Protein AF-A0A4Q7UEJ2-F1 (afdb_monomer_lite)

Radius of gyration: 18.1 Å; chains: 1; bounding box: 27×23×66 Å

Organism: NCBI:txid1278207

Foldseek 3Di:
DDDDDDPDPPPPPCVVVPQFPFWKAFLVRQWIWGWHQDPVRFIWIWIDRPPPDIDTLRPPGPVSVVVVCVVVVGDPVRIDGD

Secondary structure (DSSP, 8-state):
--PPPPP------HHHHT--SEEEEETTS--EEEEEE-TTS-EEEEEESTTS-EEEGGGSTHHHHHHHHHHTT--GGGEEE-

pLDDT: mean 71.13, std 15.4, range [41.41, 90.88]

Sequence (82 aa):
MLSQPAPRSAVVTYGDAMDPSAVWRDRQHRWRIEAYRAPDLRFAIYATNGPTESVPLWLFGMSALARWLMTHAISLDDLEVD

Structure (mmCIF, N/CA/C/O backbone):
data_AF-A0A4Q7UEJ2-F1
#
_entry.id   AF-A0A4Q7UEJ2-F1
#
loop_
_atom_site.group_PDB
_atom_site.id
_atom_site.type_symbol
_atom_site.label_atom_id
_atom_site.label_alt_id
_atom_site.label_comp_id
_atom_site.label_asym_id
_atom_site.label_entity_id
_atom_site.label_seq_id
_atom_site.pdbx_PDB_ins_code
_atom_site.Cartn_x
_atom_site.Cartn_y
_atom_site.Cartn_z
_atom_site.occupancy
_atom_site.B_iso_or_equiv
_atom_site.auth_seq_id
_atom_site.auth_comp_id
_atom_site.auth_asym_id
_atom_site.auth_atom_id
_atom_site.pdbx_PDB_model_num
ATOM 1 N N . MET A 1 1 ? 14.703 6.936 -54.290 1.00 41.97 1 MET A N 1
ATOM 2 C CA . MET A 1 1 ? 15.113 6.645 -52.901 1.00 41.97 1 MET A CA 1
ATOM 3 C C . MET A 1 1 ? 14.025 7.181 -51.982 1.00 41.97 1 MET A C 1
ATOM 5 O O . MET A 1 1 ? 13.854 8.390 -51.936 1.00 41.97 1 MET A O 1
ATOM 9 N N . LEU A 1 2 ? 13.223 6.309 -51.359 1.00 41.41 2 LEU A N 1
ATOM 10 C CA . LEU A 1 2 ? 12.241 6.726 -50.352 1.00 41.41 2 LEU A CA 1
ATOM 11 C C . LEU A 1 2 ? 12.959 6.872 -49.008 1.00 41.41 2 LEU A C 1
ATOM 13 O O . LEU A 1 2 ? 13.431 5.881 -48.454 1.00 41.41 2 LEU A O 1
ATOM 17 N N . SER A 1 3 ? 13.047 8.097 -48.498 1.00 44.44 3 SER A N 1
ATOM 18 C CA . SER A 1 3 ? 13.491 8.361 -47.131 1.00 44.44 3 SER A CA 1
ATOM 19 C C . SER A 1 3 ? 12.424 7.852 -46.161 1.00 44.44 3 SER A C 1
ATOM 21 O O . SER A 1 3 ? 11.293 8.335 -46.174 1.00 44.44 3 SER A O 1
ATOM 23 N N . GLN A 1 4 ? 12.768 6.856 -45.344 1.00 52.69 4 GLN A N 1
ATOM 24 C CA . GLN A 1 4 ? 11.929 6.425 -44.225 1.00 52.69 4 GLN A CA 1
ATOM 25 C C . GLN A 1 4 ? 11.753 7.599 -43.248 1.00 52.69 4 GLN A C 1
ATOM 27 O O . GLN A 1 4 ? 12.750 8.239 -42.901 1.00 52.69 4 GLN A O 1
ATOM 32 N N . PRO A 1 5 ? 10.529 7.908 -42.784 1.00 49.84 5 PRO A N 1
ATOM 33 C CA . PRO A 1 5 ? 10.367 8.846 -41.687 1.00 49.84 5 PRO A CA 1
ATOM 34 C C . PRO A 1 5 ? 10.964 8.227 -40.416 1.00 49.84 5 PRO A C 1
ATOM 36 O O . PRO A 1 5 ? 10.707 7.065 -40.102 1.00 49.84 5 PRO A O 1
ATOM 39 N N . ALA A 1 6 ? 11.785 9.011 -39.713 1.00 59.41 6 ALA A N 1
ATOM 40 C CA . ALA A 1 6 ? 12.399 8.641 -38.442 1.00 59.41 6 ALA A CA 1
ATOM 41 C C . ALA A 1 6 ? 11.349 8.092 -37.455 1.00 59.41 6 ALA A C 1
ATOM 43 O O . ALA A 1 6 ? 10.210 8.578 -37.459 1.00 59.41 6 ALA A O 1
ATOM 44 N N . PRO A 1 7 ? 11.696 7.108 -36.601 1.00 52.62 7 PRO A N 1
ATOM 45 C CA . PRO A 1 7 ? 10.769 6.622 -35.592 1.00 52.62 7 PRO A CA 1
ATOM 46 C C . PRO A 1 7 ? 10.360 7.806 -34.719 1.00 52.62 7 PRO A C 1
ATOM 48 O O . PRO A 1 7 ? 11.202 8.457 -34.099 1.00 52.62 7 PRO A O 1
ATOM 51 N N . ARG A 1 8 ? 9.058 8.118 -34.719 1.00 53.44 8 ARG A N 1
ATOM 52 C CA . ARG A 1 8 ? 8.466 9.054 -33.764 1.00 53.44 8 ARG A CA 1
ATOM 53 C C . ARG A 1 8 ? 8.908 8.585 -32.387 1.00 53.44 8 ARG A C 1
ATOM 55 O O . ARG A 1 8 ? 8.563 7.467 -32.012 1.00 53.44 8 ARG A O 1
ATOM 62 N N . SER A 1 9 ? 9.693 9.407 -31.686 1.00 47.66 9 SER A N 1
ATOM 63 C CA . SER A 1 9 ? 10.005 9.208 -30.276 1.00 47.66 9 SER A CA 1
ATOM 64 C C . SER A 1 9 ? 8.705 8.845 -29.580 1.00 47.66 9 SER A C 1
ATOM 66 O O . SER A 1 9 ? 7.796 9.673 -29.503 1.00 47.66 9 SER A O 1
ATOM 68 N N . ALA A 1 10 ? 8.587 7.585 -29.166 1.00 52.12 10 ALA A N 1
ATOM 69 C CA . ALA A 1 10 ? 7.504 7.162 -28.314 1.00 52.12 10 ALA A CA 1
ATOM 70 C C . ALA A 1 10 ? 7.664 7.991 -27.045 1.00 52.12 10 ALA A C 1
ATOM 72 O O . ALA A 1 10 ? 8.584 7.774 -26.257 1.00 52.12 10 ALA A O 1
ATOM 73 N N . VAL A 1 11 ? 6.825 9.014 -26.900 1.00 44.72 11 VAL A N 1
ATOM 74 C CA . VAL A 1 11 ? 6.582 9.613 -25.599 1.00 44.72 11 VAL A CA 1
ATOM 75 C C . VAL A 1 11 ? 6.005 8.463 -24.795 1.00 44.72 11 VAL A C 1
ATOM 77 O O . VAL A 1 11 ? 4.861 8.071 -24.999 1.00 44.72 11 VAL A O 1
ATOM 80 N N . VAL A 1 12 ? 6.849 7.838 -23.978 1.00 44.25 12 VAL A N 1
ATOM 81 C CA . VAL A 1 12 ? 6.393 6.911 -22.956 1.00 44.25 12 VAL A CA 1
ATOM 82 C C . VAL A 1 12 ? 5.567 7.773 -22.020 1.00 44.25 12 VAL A C 1
ATOM 84 O O . VAL A 1 12 ? 6.105 8.529 -21.211 1.00 44.25 12 VAL A O 1
ATOM 87 N N . THR A 1 13 ? 4.252 7.743 -22.197 1.00 42.91 13 THR A N 1
ATOM 88 C CA . THR A 1 13 ? 3.332 8.269 -21.206 1.00 42.91 13 THR A CA 1
ATOM 89 C C . THR A 1 13 ? 3.556 7.400 -19.976 1.00 42.91 13 THR A C 1
ATOM 91 O O . THR A 1 13 ? 3.083 6.272 -19.912 1.00 42.91 13 THR A O 1
ATOM 94 N N . TYR A 1 14 ? 4.332 7.892 -19.007 1.00 45.50 14 TYR A N 1
ATOM 95 C CA . TYR A 1 14 ? 4.561 7.194 -17.736 1.00 45.50 14 TYR A CA 1
ATOM 96 C C . TYR A 1 14 ? 3.249 6.888 -16.986 1.00 45.50 14 TYR A C 1
ATOM 98 O O . TYR A 1 14 ? 3.280 6.129 -16.027 1.00 45.50 14 TYR A O 1
ATOM 106 N N . GLY A 1 15 ? 2.116 7.444 -17.440 1.00 42.41 15 GLY A N 1
ATOM 107 C CA . GLY A 1 15 ? 0.770 7.106 -16.984 1.00 42.41 15 GLY A CA 1
ATOM 108 C C . GLY A 1 15 ? 0.418 5.625 -17.144 1.00 42.41 15 GLY A C 1
ATOM 109 O O . GLY A 1 15 ? -0.085 5.063 -16.191 1.00 42.41 15 GLY A O 1
ATOM 110 N N . ASP A 1 16 ? 0.776 4.971 -18.257 1.00 47.22 16 ASP A N 1
ATOM 111 C CA . ASP A 1 16 ? 0.521 3.525 -18.448 1.00 47.22 16 ASP A CA 1
ATOM 112 C C . ASP A 1 16 ? 1.588 2.633 -17.771 1.00 47.22 16 ASP A C 1
ATOM 114 O O . ASP A 1 16 ? 1.390 1.441 -17.551 1.00 47.22 16 ASP A O 1
ATOM 118 N N . ALA A 1 17 ? 2.768 3.189 -17.464 1.00 50.69 17 ALA A N 1
ATOM 119 C CA . ALA A 1 17 ? 3.883 2.453 -16.851 1.00 50.69 17 ALA A CA 1
ATOM 120 C C . ALA A 1 17 ? 3.838 2.447 -15.312 1.00 50.69 17 ALA A C 1
ATOM 122 O O . ALA A 1 17 ? 4.572 1.690 -14.675 1.00 50.69 17 ALA A O 1
ATOM 123 N N . MET A 1 18 ? 2.998 3.301 -14.728 1.00 65.06 18 MET A N 1
ATOM 124 C CA . MET A 1 18 ? 2.797 3.473 -13.290 1.00 65.06 18 MET A CA 1
ATOM 125 C C . MET A 1 18 ? 1.348 3.151 -12.915 1.00 65.06 18 MET A C 1
ATOM 127 O O . MET A 1 18 ? 0.799 3.778 -12.018 1.00 65.06 18 MET A O 1
ATOM 131 N N . ASP A 1 19 ? 0.714 2.198 -13.594 1.00 74.56 19 ASP A N 1
ATOM 132 C CA . ASP A 1 19 ? -0.545 1.649 -13.105 1.00 74.56 19 ASP A CA 1
ATOM 133 C C . ASP A 1 19 ? -0.248 0.586 -12.039 1.00 74.56 19 ASP A C 1
ATOM 135 O O . ASP A 1 19 ? 0.562 -0.329 -12.265 1.00 74.56 19 ASP A O 1
ATOM 139 N N . PRO A 1 20 ? -0.865 0.681 -10.851 1.00 78.56 20 PRO A N 1
ATOM 140 C CA . PRO A 1 20 ? -0.723 -0.356 -9.851 1.00 78.56 20 PRO A CA 1
ATOM 141 C C . PRO A 1 20 ? -1.295 -1.670 -10.396 1.00 78.56 20 PRO A C 1
ATOM 143 O O . PRO A 1 20 ? -2.405 -1.745 -10.911 1.00 78.56 20 PRO A O 1
ATOM 146 N N . SER A 1 21 ? -0.524 -2.743 -10.253 1.00 82.69 21 SER A N 1
ATOM 147 C CA . SER A 1 21 ? -0.939 -4.107 -10.586 1.00 82.69 21 SER A CA 1
ATOM 148 C C . SER A 1 21 ? -2.031 -4.634 -9.658 1.00 82.69 21 SER A C 1
ATOM 150 O O . SER A 1 21 ? -2.740 -5.569 -10.019 1.00 82.69 21 SER A O 1
ATOM 152 N N . ALA A 1 22 ? -2.139 -4.065 -8.458 1.00 85.25 22 ALA A N 1
ATOM 153 C CA . ALA A 1 22 ? -3.251 -4.275 -7.549 1.00 85.25 22 ALA A CA 1
ATOM 154 C C . ALA A 1 22 ? -3.406 -3.055 -6.639 1.00 85.25 22 ALA A C 1
ATOM 156 O O . ALA A 1 22 ? -2.412 -2.449 -6.226 1.00 85.25 22 ALA A O 1
ATOM 157 N N . VAL A 1 23 ? -4.651 -2.725 -6.316 1.00 88.12 23 VAL A N 1
ATOM 158 C CA . VAL A 1 23 ? -4.996 -1.679 -5.358 1.00 88.12 23 VAL A CA 1
ATOM 159 C C . VAL A 1 23 ? -5.918 -2.285 -4.318 1.00 88.12 23 VAL A C 1
ATOM 161 O O . VAL A 1 23 ? -6.873 -2.985 -4.654 1.00 88.12 23 VAL A O 1
ATOM 164 N N . TRP A 1 24 ? -5.610 -2.013 -3.058 1.00 90.06 24 TRP A N 1
ATOM 165 C CA . TRP A 1 24 ? -6.470 -2.335 -1.936 1.00 90.06 24 TRP A CA 1
ATOM 166 C C . TRP A 1 24 ? -6.768 -1.097 -1.120 1.00 90.06 24 TRP A C 1
ATOM 168 O O . TRP A 1 24 ? -6.004 -0.127 -1.097 1.00 90.06 24 TRP A O 1
ATOM 178 N N . ARG A 1 25 ? -7.853 -1.185 -0.371 1.00 90.88 25 ARG A N 1
ATOM 179 C CA . ARG A 1 25 ? -8.250 -0.203 0.612 1.00 90.88 25 ARG A CA 1
ATOM 180 C C . ARG A 1 25 ? -8.548 -0.902 1.923 1.00 90.88 25 ARG A C 1
ATOM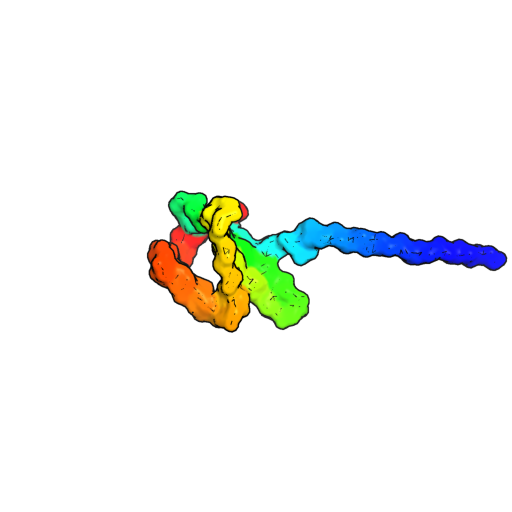 182 O O . ARG A 1 25 ? -9.115 -1.988 1.928 1.00 90.88 25 ARG A O 1
ATOM 189 N N . ASP A 1 26 ? -8.142 -0.310 3.039 1.00 89.19 26 ASP A N 1
ATOM 190 C CA . ASP A 1 26 ? -8.609 -0.823 4.324 1.00 89.19 26 ASP A CA 1
ATOM 191 C C . ASP A 1 26 ? -10.114 -0.554 4.474 1.00 89.19 26 ASP A C 1
ATOM 193 O O . ASP A 1 26 ? -10.634 0.443 3.972 1.00 89.19 26 ASP A O 1
ATOM 197 N N . ARG A 1 27 ? -10.812 -1.401 5.229 1.00 88.38 27 ARG A N 1
ATOM 198 C CA . ARG A 1 27 ? -12.254 -1.271 5.502 1.00 88.38 27 ARG A CA 1
ATOM 199 C C . ARG A 1 27 ? -12.667 0.063 6.140 1.00 88.38 27 ARG A C 1
ATOM 201 O O . ARG A 1 27 ? -13.833 0.445 6.115 1.00 88.38 27 ARG A O 1
ATOM 208 N N . GLN A 1 28 ? -11.727 0.784 6.753 1.00 88.12 28 GLN A N 1
ATOM 209 C CA . GLN A 1 28 ? -11.972 2.122 7.306 1.00 88.12 28 GLN A CA 1
ATOM 210 C C . GLN A 1 28 ? -11.716 3.245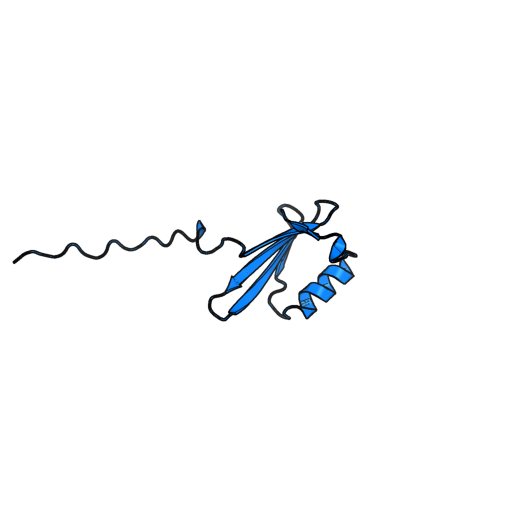 6.286 1.00 88.12 28 GLN A C 1
ATOM 212 O O . GLN A 1 28 ? -11.869 4.419 6.619 1.00 88.12 28 GLN A O 1
ATOM 217 N N . HIS A 1 29 ? -11.331 2.899 5.056 1.00 87.50 29 HIS A N 1
ATOM 218 C CA . HIS A 1 29 ? -11.004 3.784 3.939 1.00 87.50 29 HIS A CA 1
ATOM 219 C C . HIS A 1 29 ? -9.931 4.843 4.232 1.00 87.50 29 HIS A C 1
ATOM 221 O O . HIS A 1 29 ? -9.864 5.856 3.523 1.00 87.50 29 HIS A O 1
ATOM 227 N N . ARG A 1 30 ? -9.087 4.602 5.240 1.00 87.75 30 ARG A N 1
ATOM 228 C CA . ARG A 1 30 ? -7.979 5.466 5.662 1.00 87.75 30 ARG A CA 1
ATOM 229 C C . ARG A 1 30 ? -6.738 5.242 4.813 1.00 87.75 30 ARG A C 1
ATOM 231 O O . ARG A 1 30 ? -6.067 6.200 4.463 1.00 87.75 30 ARG A O 1
ATOM 238 N N . TRP A 1 31 ? -6.443 3.992 4.483 1.00 87.88 31 TRP A N 1
ATOM 239 C CA . TRP A 1 31 ? -5.247 3.583 3.768 1.00 87.88 31 TRP A CA 1
ATOM 240 C C . TRP A 1 31 ? -5.606 3.019 2.405 1.00 87.88 31 TRP A C 1
ATOM 242 O O . TRP A 1 31 ? -6.368 2.061 2.295 1.00 87.88 31 TRP A O 1
ATOM 252 N N . ARG A 1 32 ? -4.994 3.584 1.369 1.00 89.38 32 ARG A N 1
ATOM 253 C CA . ARG A 1 32 ? -4.973 3.022 0.022 1.00 89.38 32 ARG A CA 1
ATOM 254 C C . ARG A 1 32 ? -3.601 2.412 -0.229 1.00 89.38 32 ARG A C 1
ATOM 256 O O . ARG A 1 32 ? -2.585 3.102 -0.127 1.00 89.38 32 ARG A O 1
ATOM 263 N N . ILE A 1 33 ? -3.584 1.114 -0.495 1.00 85.94 33 ILE A N 1
ATOM 264 C CA . ILE A 1 33 ? -2.387 0.300 -0.669 1.00 85.94 33 ILE A CA 1
ATOM 265 C C . ILE A 1 33 ? -2.264 -0.044 -2.147 1.00 85.94 33 ILE A C 1
ATOM 267 O O . ILE A 1 33 ? -3.148 -0.668 -2.720 1.00 85.94 33 ILE A O 1
ATOM 271 N N . GLU A 1 34 ? -1.160 0.340 -2.763 1.00 85.94 34 GLU A N 1
ATOM 272 C CA . GLU A 1 34 ? -0.909 0.149 -4.184 1.00 85.94 34 GLU A CA 1
ATOM 273 C C . GLU A 1 34 ? 0.304 -0.750 -4.377 1.00 85.94 34 GLU A C 1
ATOM 275 O O . GLU A 1 34 ? 1.387 -0.454 -3.862 1.00 85.94 34 GLU A O 1
ATOM 280 N N . ALA A 1 35 ? 0.139 -1.826 -5.144 1.00 81.50 35 ALA A N 1
ATOM 281 C CA . ALA A 1 35 ? 1.238 -2.674 -5.572 1.00 81.50 35 ALA A CA 1
ATOM 282 C C . ALA A 1 35 ? 1.612 -2.382 -7.025 1.00 81.50 35 ALA A C 1
ATOM 284 O O . ALA A 1 35 ? 0.782 -2.557 -7.909 1.00 81.50 35 ALA A O 1
ATOM 285 N N . TYR A 1 36 ? 2.866 -2.024 -7.300 1.00 78.81 36 TYR A N 1
ATOM 286 C CA . TYR A 1 36 ? 3.373 -1.843 -8.667 1.00 78.81 36 TYR A CA 1
ATOM 287 C C . TYR A 1 36 ? 4.352 -2.959 -9.013 1.00 78.81 36 TYR A C 1
ATOM 289 O O . TYR A 1 36 ? 5.231 -3.312 -8.223 1.00 78.81 36 TYR A O 1
ATOM 297 N N . ARG A 1 37 ? 4.216 -3.536 -10.205 1.00 73.19 37 ARG A N 1
ATOM 298 C CA . ARG A 1 37 ? 5.134 -4.568 -10.681 1.00 73.19 37 ARG A CA 1
ATOM 299 C C . ARG A 1 37 ? 6.348 -3.918 -11.330 1.00 73.19 37 ARG A C 1
ATOM 301 O O . ARG A 1 37 ? 6.227 -3.255 -12.355 1.00 73.19 37 ARG A O 1
ATOM 308 N N . ALA A 1 38 ? 7.523 -4.141 -10.757 1.00 69.31 38 ALA A N 1
ATOM 309 C CA . ALA A 1 38 ? 8.775 -3.733 -11.369 1.00 69.31 38 ALA A CA 1
ATOM 310 C C . ALA A 1 38 ? 9.197 -4.735 -12.470 1.00 69.31 38 ALA A C 1
ATOM 312 O O . ALA A 1 38 ? 8.856 -5.923 -12.395 1.00 69.31 38 ALA A O 1
ATOM 313 N N . PRO A 1 39 ? 9.969 -4.296 -13.484 1.00 67.50 39 PRO A N 1
ATOM 314 C CA . PRO A 1 39 ? 10.439 -5.161 -14.573 1.00 67.50 39 PRO A CA 1
ATOM 315 C C . PRO A 1 39 ? 11.293 -6.354 -14.113 1.00 67.50 39 PRO A C 1
ATOM 317 O O . PRO A 1 39 ? 11.395 -7.353 -14.819 1.00 67.50 39 PRO A O 1
ATOM 320 N N . ASP A 1 40 ? 11.900 -6.265 -12.930 1.00 67.44 40 ASP A N 1
ATOM 321 C CA . ASP A 1 40 ? 12.783 -7.267 -12.328 1.00 67.44 40 ASP A CA 1
ATOM 322 C C . ASP A 1 40 ? 12.047 -8.249 -11.392 1.00 67.44 40 ASP A C 1
ATOM 324 O O . ASP A 1 40 ? 12.663 -8.864 -10.522 1.00 67.44 40 ASP A O 1
ATOM 328 N N . LEU A 1 41 ? 10.727 -8.408 -11.577 1.00 58.41 41 LEU A N 1
ATOM 329 C CA . LEU A 1 41 ? 9.825 -9.256 -10.779 1.00 58.41 41 LEU A CA 1
ATOM 330 C C . LEU A 1 41 ? 9.646 -8.815 -9.318 1.00 58.41 41 LEU A C 1
ATOM 332 O O . LEU A 1 41 ? 9.011 -9.530 -8.539 1.00 58.41 41 LEU A O 1
ATOM 336 N N . ARG A 1 42 ? 10.162 -7.645 -8.930 1.00 68.00 42 ARG A N 1
ATOM 337 C CA . ARG A 1 42 ? 9.901 -7.074 -7.607 1.00 68.00 42 ARG A CA 1
ATOM 338 C C . ARG A 1 42 ? 8.537 -6.399 -7.574 1.00 68.00 42 ARG A C 1
ATOM 340 O O . ARG A 1 42 ? 8.027 -5.929 -8.590 1.00 68.00 42 ARG A O 1
ATOM 347 N N . PHE A 1 43 ? 7.966 -6.335 -6.377 1.00 66.75 43 PHE A N 1
ATOM 348 C CA . PHE A 1 43 ? 6.761 -5.563 -6.122 1.00 66.75 43 PHE A CA 1
ATOM 349 C C . PHE A 1 43 ? 7.112 -4.349 -5.286 1.00 66.75 43 PHE A C 1
ATOM 351 O O . PHE A 1 43 ? 7.657 -4.437 -4.185 1.00 66.75 43 PHE A O 1
ATOM 358 N N . ALA A 1 44 ? 6.774 -3.215 -5.856 1.00 71.50 44 ALA A N 1
ATOM 359 C CA . ALA A 1 44 ? 6.586 -1.979 -5.162 1.00 71.50 44 ALA A CA 1
ATOM 360 C C . ALA A 1 44 ? 5.334 -2.064 -4.309 1.00 71.50 44 ALA A C 1
ATOM 362 O O . ALA A 1 44 ? 4.307 -2.449 -4.853 1.00 71.50 44 ALA A O 1
ATOM 363 N N . ILE A 1 45 ? 5.364 -1.672 -3.040 1.00 77.56 45 ILE A N 1
ATOM 364 C CA . ILE A 1 45 ? 4.116 -1.442 -2.308 1.00 77.56 45 ILE A CA 1
ATOM 365 C C . ILE A 1 45 ? 4.179 -0.076 -1.648 1.00 77.56 45 ILE A C 1
ATOM 367 O O . ILE A 1 45 ? 5.162 0.251 -0.976 1.00 77.56 45 ILE A O 1
ATOM 371 N N . TYR A 1 46 ? 3.134 0.710 -1.866 1.00 78.88 46 TYR A N 1
ATOM 372 C CA . TYR A 1 46 ? 2.929 2.008 -1.250 1.00 78.88 46 TYR A CA 1
ATOM 373 C C . TYR A 1 46 ? 1.643 1.961 -0.451 1.00 78.88 46 TYR A C 1
ATOM 375 O O . TYR A 1 46 ? 0.630 1.493 -0.953 1.00 78.88 46 TYR A O 1
ATOM 383 N N . ALA A 1 47 ? 1.677 2.459 0.777 1.00 82.75 47 ALA A N 1
ATOM 384 C CA . ALA A 1 47 ? 0.469 2.730 1.535 1.00 82.75 47 ALA A CA 1
ATOM 385 C C . ALA A 1 47 ? 0.318 4.238 1.703 1.00 82.75 47 ALA A C 1
ATOM 387 O O . ALA A 1 47 ? 1.261 4.903 2.139 1.00 82.75 47 ALA A O 1
ATOM 388 N N . THR A 1 48 ? -0.850 4.755 1.330 1.00 83.06 48 THR A N 1
ATOM 389 C CA . THR A 1 48 ? -1.170 6.183 1.332 1.00 83.06 48 THR A CA 1
ATOM 390 C C . THR A 1 48 ? -2.365 6.480 2.226 1.00 83.06 48 THR A C 1
ATOM 392 O O . THR A 1 48 ? -3.394 5.817 2.113 1.00 83.06 48 THR A O 1
ATOM 395 N N . ASN A 1 49 ? -2.237 7.468 3.114 1.00 83.69 49 ASN A N 1
ATOM 396 C CA . ASN A 1 49 ? -3.333 7.979 3.945 1.00 83.69 49 ASN A CA 1
ATOM 397 C C . ASN A 1 49 ? -3.598 9.444 3.593 1.00 83.69 49 ASN A C 1
ATOM 399 O O . ASN A 1 49 ? -3.034 10.369 4.182 1.00 83.69 49 ASN A O 1
ATOM 403 N N . GLY A 1 50 ? -4.401 9.653 2.548 1.00 69.44 50 GLY A N 1
ATOM 404 C CA . GLY A 1 50 ? -4.599 10.977 1.962 1.00 69.44 50 GLY A CA 1
ATOM 405 C C . GLY A 1 50 ? -3.327 11.531 1.289 1.00 69.44 50 GLY A C 1
ATOM 406 O O . GLY A 1 50 ? -2.478 10.758 0.848 1.00 69.44 50 GLY A O 1
ATOM 407 N N . PRO A 1 51 ? -3.179 12.866 1.171 1.00 61.41 51 PRO A N 1
ATOM 408 C CA . PRO A 1 51 ? -2.100 13.494 0.399 1.00 61.41 51 PRO A CA 1
ATOM 409 C C . PRO A 1 51 ? -0.726 13.506 1.093 1.00 61.41 51 PRO A C 1
ATOM 411 O O . PRO A 1 51 ? 0.235 14.004 0.511 1.00 61.41 51 PRO A O 1
ATOM 414 N N . THR A 1 52 ? -0.623 13.030 2.337 1.00 54.09 52 THR A N 1
ATOM 415 C CA . THR A 1 52 ? 0.455 13.470 3.241 1.00 54.09 52 THR A CA 1
ATOM 416 C C . THR A 1 52 ? 1.438 12.376 3.645 1.00 54.09 52 THR A C 1
ATOM 418 O O . THR A 1 52 ? 2.551 12.697 4.053 1.00 54.09 52 THR A O 1
ATOM 421 N N . GLU A 1 53 ? 1.075 11.098 3.542 1.00 58.19 53 GLU A N 1
ATOM 422 C CA . GLU A 1 53 ? 1.922 10.016 4.048 1.00 58.19 53 GLU A CA 1
ATOM 423 C C . GLU A 1 53 ? 1.965 8.856 3.058 1.00 58.19 53 GLU A C 1
ATOM 425 O O . GLU A 1 53 ? 0.950 8.213 2.811 1.00 58.19 53 GLU A O 1
ATOM 430 N N . SER A 1 54 ? 3.144 8.614 2.479 1.00 60.03 54 SER A N 1
ATOM 431 C CA . SER A 1 54 ? 3.428 7.475 1.606 1.00 60.03 54 SER A CA 1
ATOM 432 C C . SER A 1 54 ? 4.559 6.652 2.210 1.00 60.03 54 SER A C 1
ATOM 434 O O . SER A 1 54 ? 5.681 7.150 2.336 1.00 60.03 54 SER A O 1
ATOM 436 N N . VAL A 1 55 ? 4.295 5.395 2.561 1.00 64.88 55 VAL A N 1
ATOM 437 C CA . VAL A 1 55 ? 5.329 4.496 3.092 1.00 64.88 55 VAL A CA 1
ATOM 438 C C . VAL A 1 55 ? 5.793 3.550 1.981 1.00 64.88 55 VAL A C 1
ATOM 440 O O . VAL A 1 55 ? 5.009 2.698 1.559 1.00 64.88 55 VAL A O 1
ATOM 443 N N . PRO A 1 56 ? 7.041 3.663 1.483 1.00 63.06 56 PRO A N 1
ATOM 444 C CA . PRO A 1 56 ? 7.579 2.705 0.529 1.00 63.06 56 PRO A CA 1
ATOM 445 C C . PRO A 1 56 ? 7.949 1.412 1.265 1.00 63.06 56 PRO A C 1
ATOM 447 O O . PRO A 1 56 ? 8.964 1.328 1.955 1.00 63.06 56 PRO A O 1
A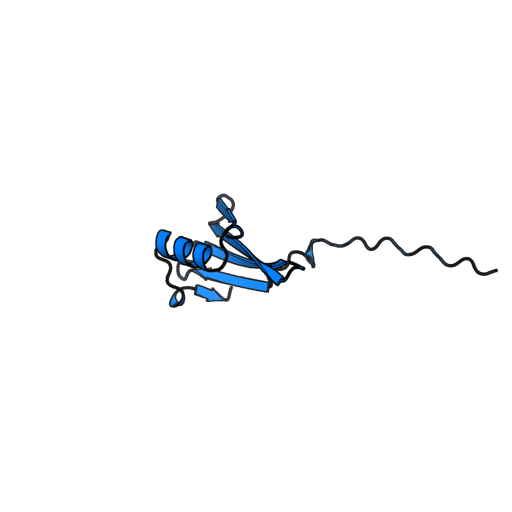TOM 450 N N . LEU A 1 57 ? 7.147 0.367 1.092 1.00 66.00 57 LEU A N 1
ATOM 451 C CA . LEU A 1 57 ? 7.371 -0.949 1.709 1.00 66.00 57 LEU A CA 1
ATOM 452 C C . LEU A 1 57 ? 8.373 -1.816 0.918 1.00 66.00 57 LEU A C 1
ATOM 454 O O . LEU A 1 57 ? 8.682 -2.944 1.301 1.00 66.00 57 LEU A O 1
ATOM 458 N N . TRP A 1 58 ? 8.923 -1.258 -0.166 1.00 62.19 58 TRP A N 1
ATOM 459 C CA . TRP A 1 58 ? 9.823 -1.888 -1.137 1.00 62.19 58 TRP A CA 1
ATOM 460 C C . TRP A 1 58 ? 11.066 -2.554 -0.536 1.00 62.19 58 TRP A C 1
ATOM 462 O O . TRP A 1 58 ? 11.595 -3.495 -1.121 1.00 62.19 58 TRP A O 1
ATOM 472 N N . LEU A 1 59 ? 11.572 -2.067 0.601 1.00 53.22 59 LEU A N 1
ATOM 473 C CA . LEU A 1 59 ? 12.899 -2.457 1.087 1.00 53.22 59 LEU A CA 1
ATOM 474 C C . LEU A 1 59 ? 12.960 -3.850 1.732 1.00 53.22 59 LEU A C 1
ATOM 476 O O . LEU A 1 59 ? 14.058 -4.384 1.866 1.00 53.22 59 LEU A O 1
ATOM 480 N N . PHE A 1 60 ? 11.827 -4.470 2.093 1.00 53.44 60 PHE A N 1
ATOM 481 C CA . PHE A 1 60 ? 11.850 -5.758 2.813 1.00 53.44 60 PHE A CA 1
ATOM 482 C C . PHE A 1 60 ? 10.841 -6.809 2.312 1.00 53.44 60 PHE A C 1
ATOM 484 O O . PHE A 1 60 ? 10.642 -7.832 2.972 1.00 53.44 60 PHE A O 1
ATOM 491 N N . GLY A 1 61 ? 10.207 -6.587 1.154 1.00 65.38 61 GLY A N 1
ATOM 492 C CA . GLY A 1 61 ? 9.259 -7.535 0.553 1.00 65.38 61 GLY A CA 1
ATOM 493 C C . GLY A 1 61 ? 8.008 -7.792 1.408 1.00 65.38 61 GLY A C 1
ATOM 494 O O . GLY A 1 61 ? 7.583 -6.937 2.184 1.00 65.38 61 GLY A O 1
ATOM 495 N N . MET A 1 62 ? 7.423 -8.992 1.291 1.00 68.75 62 MET A N 1
ATOM 496 C CA . MET A 1 62 ? 6.189 -9.380 2.004 1.00 68.75 62 MET A CA 1
ATOM 497 C C . MET A 1 62 ? 6.288 -9.238 3.532 1.00 68.75 62 MET A C 1
ATOM 499 O O . MET A 1 62 ? 5.288 -8.958 4.187 1.00 68.75 62 MET A O 1
ATOM 503 N N . SER A 1 63 ? 7.486 -9.370 4.108 1.00 74.94 63 SER A N 1
ATOM 504 C CA . SER A 1 63 ? 7.710 -9.186 5.546 1.00 74.94 63 SER A CA 1
ATOM 505 C C . SER A 1 63 ? 7.561 -7.725 5.986 1.00 74.94 63 SER A C 1
ATOM 507 O O . SER A 1 63 ? 7.053 -7.475 7.079 1.00 74.94 63 SER A O 1
ATOM 509 N N . ALA A 1 64 ? 7.957 -6.755 5.147 1.00 74.62 64 ALA A N 1
ATOM 510 C CA . ALA A 1 64 ? 7.696 -5.334 5.409 1.00 74.62 64 ALA A CA 1
ATOM 511 C C . ALA A 1 64 ? 6.202 -5.042 5.384 1.00 74.62 64 ALA A C 1
ATOM 513 O O . ALA A 1 64 ? 5.707 -4.370 6.284 1.00 74.62 64 ALA A O 1
ATOM 514 N N . LEU A 1 65 ? 5.496 -5.575 4.383 1.00 76.31 65 LEU A N 1
ATOM 515 C CA . LEU A 1 65 ? 4.049 -5.429 4.281 1.00 76.31 65 LEU A CA 1
ATOM 516 C C . LEU A 1 65 ? 3.354 -6.002 5.516 1.00 76.31 65 LEU A C 1
ATOM 518 O O . LEU A 1 65 ? 2.594 -5.295 6.168 1.00 76.31 65 LEU A O 1
ATOM 522 N N . ALA A 1 66 ? 3.657 -7.250 5.878 1.00 78.88 66 ALA A N 1
ATOM 523 C CA . ALA A 1 66 ?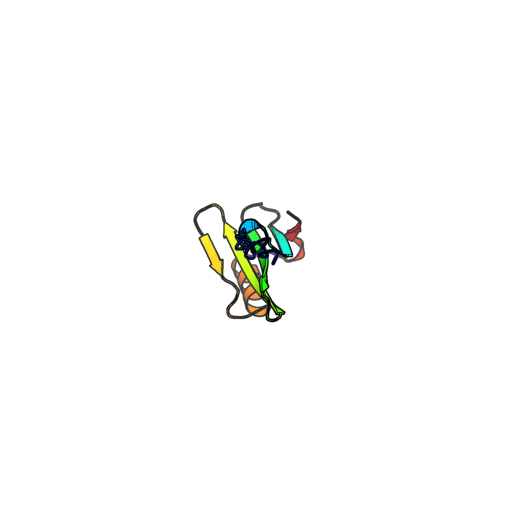 3.069 -7.895 7.046 1.00 78.88 66 ALA A CA 1
ATOM 524 C C . ALA A 1 66 ? 3.343 -7.100 8.331 1.00 78.88 66 ALA A C 1
ATOM 526 O O . ALA A 1 66 ? 2.436 -6.872 9.129 1.00 78.88 66 ALA A O 1
ATOM 527 N N . ARG A 1 67 ? 4.579 -6.618 8.515 1.00 81.12 67 ARG A N 1
ATOM 528 C CA . ARG A 1 67 ? 4.935 -5.795 9.675 1.00 81.12 67 ARG A CA 1
ATOM 529 C C . ARG A 1 67 ? 4.199 -4.456 9.684 1.00 81.12 67 ARG A C 1
ATOM 531 O O . ARG A 1 67 ? 3.752 -4.035 10.744 1.00 81.12 67 ARG A O 1
ATOM 538 N N . TRP A 1 68 ? 4.068 -3.805 8.535 1.00 84.38 68 TRP A N 1
ATOM 539 C CA . TRP A 1 68 ? 3.356 -2.537 8.409 1.00 84.38 68 TRP A CA 1
ATOM 540 C C . TRP A 1 68 ? 1.860 -2.694 8.716 1.00 84.38 68 TRP A C 1
ATOM 542 O O . TRP A 1 68 ? 1.322 -1.939 9.525 1.00 84.38 68 TRP A O 1
ATOM 552 N N . LEU A 1 69 ? 1.223 -3.742 8.180 1.00 83.38 69 LEU A N 1
ATOM 553 C CA . LEU A 1 69 ? -0.163 -4.106 8.497 1.00 83.38 69 LEU A CA 1
ATOM 554 C C . LEU A 1 69 ? -0.353 -4.329 10.006 1.00 83.38 69 LEU A C 1
ATOM 556 O O . LEU A 1 69 ? -1.277 -3.774 10.601 1.00 83.38 69 LEU A O 1
ATOM 560 N N . MET A 1 70 ? 0.570 -5.054 10.652 1.00 85.31 70 MET A N 1
ATOM 561 C CA . MET A 1 70 ? 0.559 -5.247 12.108 1.00 85.31 70 MET A CA 1
ATOM 562 C C . MET A 1 70 ? 0.700 -3.926 12.879 1.00 85.31 70 MET A C 1
ATOM 564 O O . MET A 1 70 ? -0.016 -3.719 13.856 1.00 85.31 70 MET A O 1
ATOM 568 N N . THR A 1 71 ? 1.589 -3.018 12.458 1.00 85.12 71 THR A N 1
ATOM 569 C CA . THR A 1 71 ? 1.782 -1.707 13.108 1.00 85.12 71 THR A CA 1
ATOM 570 C C . THR A 1 71 ? 0.531 -0.831 13.051 1.00 85.12 71 THR A C 1
ATOM 572 O O . THR A 1 71 ? 0.289 -0.062 13.981 1.00 85.12 71 THR A O 1
ATOM 575 N N . HIS A 1 72 ? -0.285 -0.964 12.007 1.00 84.62 72 HIS A N 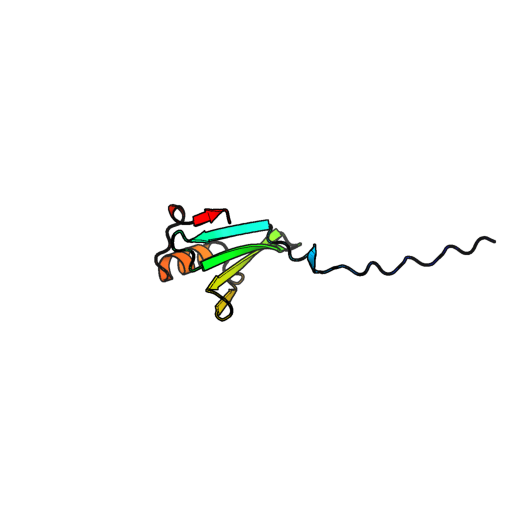1
ATOM 576 C CA . HIS A 1 72 ? -1.529 -0.204 11.866 1.00 84.62 72 HIS A CA 1
ATOM 577 C C . HIS A 1 72 ? -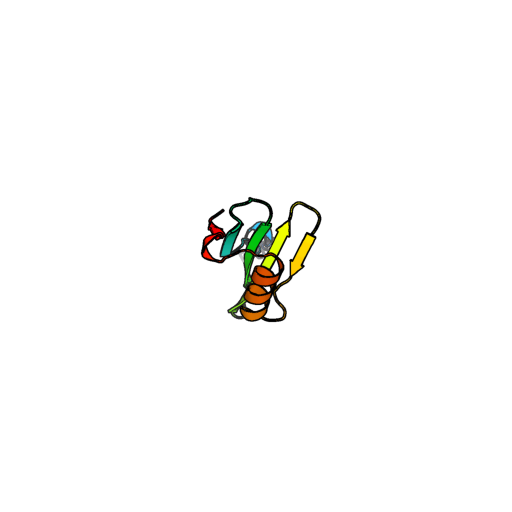2.790 -0.982 12.244 1.00 84.62 72 HIS A C 1
ATOM 579 O O . HIS A 1 72 ? -3.890 -0.456 12.075 1.00 84.62 72 HIS A O 1
ATOM 585 N N . ALA A 1 73 ? -2.632 -2.188 12.801 1.00 87.62 73 ALA A N 1
ATOM 586 C CA . ALA A 1 73 ? -3.728 -3.075 13.181 1.00 87.62 73 ALA A CA 1
ATOM 587 C C . ALA A 1 73 ? -4.728 -3.320 12.031 1.00 87.62 73 ALA A C 1
ATOM 589 O O . ALA A 1 73 ? -5.938 -3.348 12.247 1.00 87.62 73 ALA A O 1
ATOM 590 N N . ILE A 1 74 ? -4.212 -3.480 10.809 1.00 85.50 74 ILE A N 1
ATOM 591 C CA . ILE A 1 74 ? -4.997 -3.806 9.614 1.00 85.50 74 ILE A CA 1
ATOM 592 C C . ILE A 1 74 ? -4.880 -5.315 9.383 1.00 85.50 74 ILE A C 1
ATOM 594 O O . ILE A 1 74 ? -3.776 -5.820 9.169 1.00 85.50 74 ILE A O 1
ATOM 598 N N . SER A 1 75 ? -6.000 -6.042 9.442 1.00 84.94 75 SER A N 1
ATOM 599 C CA . SER A 1 75 ? -6.024 -7.449 9.027 1.00 84.94 75 SER A CA 1
ATOM 600 C C . SER A 1 75 ? -5.997 -7.555 7.502 1.00 84.94 75 SER A C 1
ATOM 602 O O . SER A 1 75 ? -6.526 -6.688 6.811 1.00 84.94 75 SER A O 1
ATOM 604 N N . LEU A 1 76 ? -5.444 -8.648 6.969 1.00 81.25 76 LEU A N 1
ATOM 605 C CA . LEU A 1 76 ? -5.569 -8.967 5.541 1.00 81.25 76 LEU A CA 1
ATOM 606 C C . LEU A 1 76 ? -7.039 -9.130 5.126 1.00 81.25 76 LEU A C 1
ATOM 608 O O . LEU A 1 76 ? -7.395 -8.744 4.021 1.00 81.25 76 LEU A O 1
ATOM 612 N N . ASP A 1 77 ? -7.889 -9.641 6.021 1.00 86.69 77 ASP A N 1
ATOM 613 C CA . ASP A 1 77 ? -9.330 -9.804 5.774 1.00 86.69 77 ASP A CA 1
ATOM 614 C C . ASP A 1 77 ? -10.092 -8.467 5.752 1.00 86.69 77 ASP A C 1
ATOM 616 O O . ASP A 1 77 ? -11.224 -8.409 5.281 1.00 86.69 77 ASP A O 1
ATOM 620 N N . ASP A 1 78 ? -9.484 -7.394 6.271 1.00 87.06 78 ASP A N 1
ATOM 621 C CA . ASP A 1 78 ? -10.030 -6.034 6.222 1.00 87.06 78 ASP A CA 1
ATOM 622 C C . ASP A 1 78 ? -9.544 -5.263 4.977 1.00 87.06 78 ASP A C 1
ATOM 624 O O . ASP A 1 78 ? -9.833 -4.070 4.858 1.00 87.06 78 ASP A O 1
ATOM 628 N N . LEU A 1 79 ? -8.779 -5.901 4.079 1.00 86.88 79 LEU A N 1
ATOM 629 C CA . LEU A 1 79 ? -8.376 -5.316 2.802 1.00 86.88 79 LEU A CA 1
ATOM 630 C C . LEU A 1 79 ? -9.420 -5.621 1.730 1.00 86.88 79 LEU A C 1
ATOM 632 O O . LEU A 1 79 ? -9.643 -6.768 1.345 1.00 86.88 79 LEU A O 1
ATOM 636 N N . GLU A 1 80 ? -10.015 -4.563 1.208 1.00 90.44 80 GLU A N 1
ATOM 637 C CA . GLU A 1 80 ? -10.979 -4.593 0.119 1.00 90.44 80 GLU A CA 1
ATOM 638 C C . GLU A 1 80 ? -10.275 -4.199 -1.183 1.00 90.44 80 GLU A C 1
ATOM 640 O O . GLU A 1 80 ? -9.300 -3.450 -1.166 1.00 90.44 80 GLU A O 1
ATOM 645 N N . VAL A 1 81 ? -10.733 -4.722 -2.320 1.00 86.88 81 VAL A N 1
ATOM 646 C CA . VAL A 1 81 ? -10.262 -4.252 -3.633 1.00 86.88 81 VAL A CA 1
ATOM 647 C C . VAL A 1 81 ? -10.888 -2.878 -3.889 1.00 86.88 81 VAL A C 1
ATOM 649 O O . VAL A 1 81 ? -12.102 -2.744 -3.735 1.00 86.88 81 VAL A O 1
ATOM 652 N N . ASP A 1 82 ? -10.062 -1.883 -4.231 1.00 80.00 82 ASP A N 1
ATOM 653 C CA . ASP A 1 82 ? -10.499 -0.510 -4.576 1.00 80.00 82 ASP A CA 1
ATOM 654 C C . ASP A 1 82 ? -11.025 -0.434 -6.020 1.00 80.00 82 ASP A C 1
ATOM 656 O O . ASP A 1 82 ? -10.455 -1.126 -6.900 1.00 80.00 82 ASP A O 1
#